Protein AF-A0A7Y3BSH5-F1 (afdb_monomer_lite)

Radius of gyration: 13.02 Å; chains: 1; bounding box: 26×24×41 Å

Sequence (89 aa):
MIRATTRRRIMEGRIESGKDIVALRRFTKLSQKEFARALEISVHTLRNWEQGRRQPDGPAIALLKIAARHPN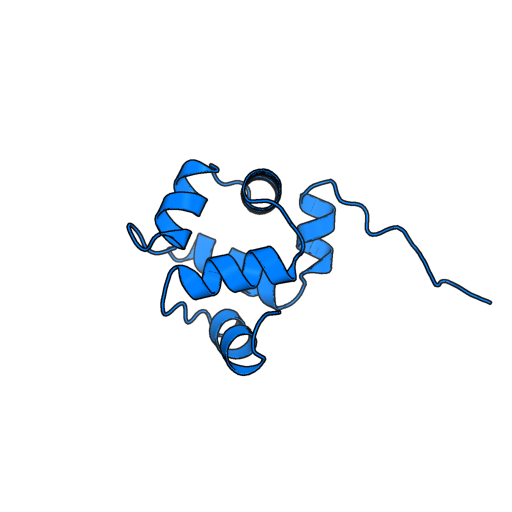IVRRAAGHDPSPERATS

pLDDT: mean 91.88, std 13.92, range [41.91, 98.75]

Secondary structure (DSSP, 8-state):
---HHHHHHHHTT----HHHHHHHHHHTT--HHHHHHHTT--HHHHHHHHTTSS---HHHHHHHHHHHH-HHHHHHHTT-----TT---

Structure (mmCIF, N/CA/C/O backbone):
data_AF-A0A7Y3BSH5-F1
#
_entry.id   AF-A0A7Y3BSH5-F1
#
loop_
_atom_site.group_PDB
_atom_site.id
_atom_site.type_symbol
_atom_site.label_atom_id
_atom_site.label_alt_id
_atom_site.label_comp_id
_atom_site.label_asym_id
_atom_site.label_entity_id
_atom_site.label_seq_id
_atom_site.pdbx_PDB_ins_code
_atom_site.Cartn_x
_atom_site.Cartn_y
_atom_site.Cartn_z
_atom_site.occupancy
_atom_site.B_iso_or_equiv
_atom_site.auth_seq_id
_atom_site.auth_comp_id
_atom_site.auth_asym_id
_atom_site.auth_atom_id
_atom_site.pdbx_PDB_model_num
ATOM 1 N N . MET A 1 1 ? -8.727 0.522 10.443 1.00 73.94 1 MET A N 1
ATOM 2 C CA . MET A 1 1 ? -8.628 -0.953 10.478 1.00 73.94 1 MET A CA 1
ATOM 3 C C . MET A 1 1 ? -9.179 -1.502 9.164 1.00 73.94 1 MET A C 1
ATOM 5 O O . MET A 1 1 ? -10.186 -0.975 8.704 1.00 73.94 1 MET A O 1
ATOM 9 N N . ILE A 1 2 ? -8.513 -2.465 8.516 1.00 91.88 2 ILE A N 1
ATOM 10 C CA . ILE A 1 2 ? -9.050 -3.118 7.306 1.00 91.88 2 ILE A CA 1
ATOM 11 C C . ILE A 1 2 ? -10.087 -4.170 7.718 1.00 91.88 2 ILE A C 1
ATOM 13 O O . ILE A 1 2 ? -9.853 -4.917 8.666 1.00 91.88 2 ILE A O 1
ATOM 17 N N . ARG A 1 3 ? -11.232 -4.233 7.031 1.00 95.12 3 ARG A N 1
ATOM 18 C CA . ARG A 1 3 ? -12.233 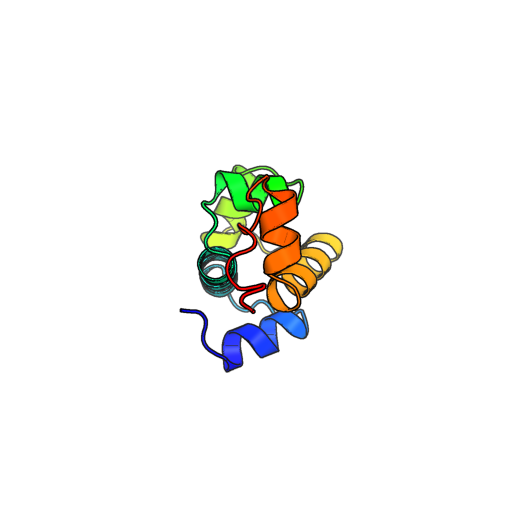-5.286 7.274 1.00 95.12 3 ARG A CA 1
ATOM 19 C C . ARG A 1 3 ? -11.688 -6.639 6.809 1.00 95.12 3 ARG A C 1
ATOM 21 O O . ARG A 1 3 ? -11.020 -6.707 5.778 1.00 95.12 3 ARG A O 1
ATOM 28 N N . ALA A 1 4 ? -12.002 -7.717 7.530 1.00 93.25 4 ALA A N 1
ATOM 29 C CA . ALA A 1 4 ? -11.541 -9.067 7.186 1.00 93.25 4 ALA A CA 1
ATOM 30 C C . ALA A 1 4 ? -11.977 -9.496 5.773 1.00 93.25 4 ALA A C 1
ATOM 32 O O . ALA A 1 4 ? -11.189 -10.079 5.030 1.00 93.25 4 ALA A O 1
ATOM 33 N N . THR A 1 5 ? -13.199 -9.131 5.377 1.00 95.50 5 THR A N 1
ATOM 34 C CA . THR A 1 5 ? -13.745 -9.368 4.033 1.00 95.50 5 THR A CA 1
ATOM 35 C C . THR A 1 5 ? -12.961 -8.617 2.960 1.00 95.50 5 THR A C 1
ATOM 37 O O . THR A 1 5 ? -12.514 -9.230 1.994 1.00 95.50 5 THR A O 1
ATOM 40 N N . THR A 1 6 ? -12.702 -7.322 3.168 1.00 96.88 6 THR A N 1
ATOM 41 C CA . THR A 1 6 ? -11.864 -6.507 2.275 1.00 96.88 6 THR A CA 1
ATOM 42 C C . THR A 1 6 ? -10.466 -7.105 2.140 1.00 96.88 6 THR A C 1
ATOM 44 O O . THR A 1 6 ? -9.976 -7.278 1.030 1.00 96.88 6 THR A O 1
ATOM 47 N N . ARG A 1 7 ? -9.827 -7.492 3.253 1.00 96.81 7 ARG A N 1
ATOM 48 C CA . ARG A 1 7 ? -8.487 -8.094 3.225 1.00 96.81 7 ARG A CA 1
ATOM 49 C C . ARG A 1 7 ? -8.470 -9.410 2.442 1.00 96.81 7 ARG A C 1
ATOM 51 O O . ARG A 1 7 ? -7.583 -9.586 1.614 1.00 96.81 7 ARG A O 1
ATOM 58 N N . ARG A 1 8 ? -9.444 -10.302 2.668 1.00 97.31 8 ARG A N 1
ATOM 59 C CA . ARG A 1 8 ? -9.574 -11.573 1.932 1.00 97.31 8 ARG A CA 1
ATOM 60 C C . ARG A 1 8 ? -9.717 -11.333 0.431 1.00 97.31 8 ARG A C 1
ATOM 62 O O . ARG A 1 8 ? -8.984 -11.914 -0.358 1.00 97.31 8 ARG A O 1
ATOM 69 N N . ARG A 1 9 ? -10.592 -10.407 0.047 1.00 96.88 9 ARG A N 1
ATOM 70 C CA . ARG A 1 9 ? -10.817 -10.056 -1.355 1.00 96.88 9 ARG A CA 1
ATOM 71 C C . ARG A 1 9 ? -9.547 -9.521 -2.034 1.00 96.88 9 ARG A C 1
ATOM 73 O O . ARG A 1 9 ? -9.185 -9.986 -3.112 1.00 96.88 9 ARG A O 1
ATOM 80 N N . ILE A 1 10 ? -8.808 -8.630 -1.370 1.00 97.88 10 ILE A N 1
ATOM 81 C CA . ILE A 1 10 ? -7.515 -8.140 -1.878 1.00 97.88 10 ILE A CA 1
ATOM 82 C C . ILE A 1 10 ? -6.506 -9.288 -2.015 1.00 97.88 10 ILE A C 1
ATOM 84 O O . ILE A 1 10 ? -5.762 -9.333 -2.991 1.00 97.88 10 ILE A O 1
ATOM 88 N N . MET A 1 11 ? -6.476 -10.251 -1.084 1.00 97.62 11 MET A N 1
ATOM 89 C CA . MET A 1 11 ? -5.605 -11.430 -1.207 1.00 97.62 11 MET A CA 1
ATOM 90 C C . MET A 1 11 ? -5.927 -12.258 -2.455 1.00 97.62 11 MET A C 1
ATOM 92 O O . MET A 1 11 ? -5.016 -12.823 -3.064 1.00 97.62 11 MET A O 1
ATOM 96 N N . GLU A 1 12 ? -7.182 -12.304 -2.877 1.00 97.31 12 GLU A N 1
ATOM 97 C CA . GLU A 1 12 ? -7.610 -12.964 -4.115 1.00 97.31 12 GLU A CA 1
ATOM 98 C C . GLU A 1 12 ? -7.300 -12.129 -5.371 1.00 97.31 12 GLU A C 1
ATOM 100 O O . GLU A 1 12 ? -7.497 -12.599 -6.484 1.00 97.31 12 GLU A O 1
ATOM 105 N N . GLY A 1 13 ? -6.759 -10.915 -5.218 1.00 96.69 13 GLY A N 1
ATOM 106 C CA . GLY A 1 13 ? -6.458 -10.001 -6.324 1.00 96.69 13 GLY A CA 1
ATOM 107 C C . GLY A 1 13 ? -7.656 -9.179 -6.787 1.00 96.69 13 GLY A C 1
ATOM 108 O O . GLY A 1 13 ? -7.571 -8.493 -7.800 1.00 96.69 13 GLY A O 1
ATOM 109 N N . ARG A 1 14 ? -8.765 -9.222 -6.046 1.00 97.31 14 ARG A N 1
ATOM 110 C CA . ARG A 1 14 ? -9.968 -8.452 -6.350 1.00 97.31 14 ARG A CA 1
ATOM 111 C C . ARG A 1 14 ? -9.878 -7.087 -5.656 1.00 97.31 14 ARG A C 1
ATOM 113 O O . ARG A 1 14 ? -9.983 -6.987 -4.435 1.00 97.31 14 ARG A O 1
ATOM 120 N N . ILE A 1 15 ? -9.653 -6.034 -6.437 1.00 97.50 15 ILE A N 1
ATOM 121 C CA . ILE A 1 15 ? -9.657 -4.636 -5.982 1.00 97.50 15 ILE A CA 1
ATOM 122 C C . ILE A 1 15 ? -10.948 -4.002 -6.499 1.00 97.50 15 ILE A C 1
ATOM 124 O O . ILE A 1 15 ? -11.114 -3.865 -7.706 1.00 97.50 15 ILE A O 1
ATOM 128 N N . GLU A 1 16 ? -11.873 -3.630 -5.613 1.00 96.19 16 GLU A N 1
ATOM 129 C CA . GLU A 1 16 ? -13.153 -3.043 -6.048 1.00 96.19 16 GLU A CA 1
ATOM 130 C C . GLU A 1 16 ? -13.102 -1.520 -6.135 1.00 96.19 16 GLU A C 1
ATOM 132 O O . GLU A 1 16 ? -13.841 -0.908 -6.902 1.00 96.19 16 GLU A O 1
ATOM 137 N N . SER A 1 17 ? -12.256 -0.877 -5.330 1.00 97.19 17 SER A N 1
ATOM 138 C CA . SER A 1 17 ? -12.149 0.580 -5.330 1.00 97.19 17 SER A CA 1
ATOM 139 C C . SER A 1 17 ? -10.824 1.066 -4.761 1.00 97.19 17 SER A C 1
ATOM 141 O O . SER A 1 17 ? -10.148 0.356 -4.015 1.00 97.19 17 SER A O 1
ATOM 143 N N . GLY A 1 18 ? -10.509 2.341 -4.999 1.00 97.75 18 GLY A N 1
ATOM 144 C CA . GLY A 1 18 ? -9.378 3.005 -4.350 1.00 97.75 18 GLY A CA 1
ATOM 145 C C . GLY A 1 18 ? -9.428 2.962 -2.817 1.00 97.75 18 GLY A C 1
ATOM 146 O O . GLY A 1 18 ? -8.384 2.925 -2.164 1.00 97.75 18 GLY A O 1
ATOM 147 N N . LYS A 1 19 ? -10.625 2.854 -2.215 1.00 97.75 19 LYS A N 1
ATOM 148 C CA . LYS A 1 19 ? -10.783 2.700 -0.757 1.00 97.75 19 LYS A CA 1
ATOM 149 C C . LYS A 1 19 ? -10.183 1.390 -0.237 1.00 97.75 19 LYS A C 1
ATOM 151 O O . LYS A 1 19 ? -9.707 1.374 0.898 1.00 97.75 19 LYS A O 1
ATOM 156 N N . ASP A 1 20 ? -10.151 0.331 -1.048 1.00 98.00 20 ASP A N 1
ATOM 157 C CA . ASP A 1 20 ? -9.499 -0.937 -0.688 1.00 98.00 20 ASP A CA 1
ATOM 158 C C . ASP A 1 20 ? -7.988 -0.736 -0.524 1.00 98.00 20 ASP A C 1
ATOM 160 O O . ASP A 1 20 ? -7.386 -1.215 0.438 1.00 98.00 20 ASP A O 1
ATOM 164 N N . ILE A 1 21 ? -7.391 0.055 -1.416 1.00 98.31 21 ILE A N 1
ATOM 165 C CA . ILE A 1 21 ? -5.960 0.373 -1.415 1.00 98.31 21 ILE A CA 1
ATOM 166 C C . ILE A 1 21 ? -5.620 1.288 -0.232 1.00 98.31 21 ILE A C 1
ATOM 168 O O . ILE A 1 21 ? -4.668 1.013 0.501 1.00 98.31 21 ILE A O 1
ATOM 172 N N . VAL A 1 22 ? -6.458 2.295 0.048 1.00 98.56 22 VAL A N 1
ATOM 173 C CA . VAL A 1 22 ? -6.332 3.131 1.257 1.00 98.56 22 VAL A CA 1
ATOM 174 C C . VAL A 1 22 ? -6.391 2.272 2.522 1.00 98.56 22 VAL A C 1
ATOM 176 O O . VAL A 1 22 ? -5.591 2.455 3.445 1.00 98.56 22 VAL A O 1
ATOM 179 N N . ALA A 1 23 ? -7.342 1.335 2.594 1.00 98.19 23 ALA A N 1
ATOM 180 C CA . ALA A 1 23 ? -7.502 0.454 3.745 1.00 98.19 23 ALA A CA 1
ATOM 181 C C . ALA A 1 23 ? -6.291 -0.471 3.924 1.00 98.19 23 ALA A C 1
ATOM 183 O O . ALA A 1 23 ? -5.827 -0.645 5.054 1.00 98.19 23 ALA A O 1
ATOM 184 N N . LEU A 1 24 ? -5.755 -1.012 2.828 1.00 98.38 24 LEU A N 1
ATOM 185 C CA . LEU A 1 24 ? -4.566 -1.856 2.827 1.00 98.38 24 LEU A CA 1
ATOM 186 C C . LEU A 1 24 ? -3.325 -1.103 3.308 1.00 98.38 24 LEU A C 1
ATOM 188 O O . LEU A 1 24 ? -2.650 -1.566 4.226 1.00 98.38 24 LEU A O 1
ATOM 192 N N . ARG A 1 25 ? -3.056 0.086 2.766 1.00 98.25 25 ARG A N 1
ATOM 193 C CA . ARG A 1 25 ? -1.929 0.910 3.215 1.00 98.25 25 ARG A CA 1
ATOM 194 C C . ARG A 1 25 ? -2.043 1.281 4.693 1.00 98.25 25 ARG A C 1
ATOM 196 O O . ARG A 1 25 ? -1.075 1.225 5.447 1.00 98.25 25 ARG A O 1
ATOM 203 N N . ARG A 1 26 ? -3.239 1.670 5.142 1.00 97.50 26 ARG A N 1
ATOM 204 C CA . ARG A 1 26 ? -3.465 1.972 6.564 1.00 97.50 26 ARG A CA 1
ATOM 205 C C . ARG A 1 26 ? -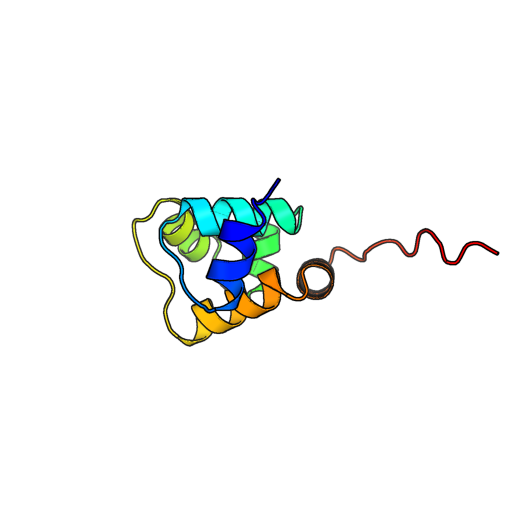3.264 0.734 7.438 1.00 97.50 26 ARG A C 1
ATOM 207 O O . ARG A 1 26 ? -2.796 0.862 8.563 1.00 97.50 26 ARG A O 1
ATOM 214 N N . PHE A 1 27 ? -3.586 -0.455 6.932 1.00 96.50 27 PHE A N 1
ATOM 215 C CA . PHE A 1 27 ? -3.330 -1.716 7.625 1.00 96.50 27 PHE A CA 1
ATOM 216 C C . PHE A 1 27 ? -1.836 -2.031 7.755 1.00 96.50 27 PHE A C 1
ATOM 218 O O . PHE A 1 27 ? -1.421 -2.538 8.795 1.00 96.50 27 PHE A O 1
ATOM 225 N N . THR A 1 28 ? -1.009 -1.658 6.774 1.00 95.75 28 THR A N 1
ATOM 226 C CA . THR A 1 28 ? 0.453 -1.732 6.919 1.00 95.75 28 THR A CA 1
ATOM 227 C C . THR A 1 28 ? 1.027 -0.628 7.809 1.00 95.75 28 THR A C 1
ATOM 229 O O . THR A 1 28 ? 2.224 -0.651 8.058 1.00 95.75 28 THR A O 1
ATOM 232 N N . LYS A 1 29 ? 0.208 0.312 8.308 1.00 95.69 29 LYS A N 1
ATOM 233 C CA . LYS A 1 29 ? 0.626 1.478 9.109 1.00 95.69 29 LYS A CA 1
ATOM 234 C C . LYS A 1 29 ? 1.636 2.392 8.396 1.00 95.69 29 LYS A C 1
ATOM 236 O O . LYS A 1 29 ? 2.420 3.060 9.053 1.00 95.69 29 LYS A O 1
ATOM 241 N N . LEU A 1 30 ? 1.604 2.437 7.062 1.00 96.31 30 LEU A N 1
ATOM 242 C CA . LEU A 1 30 ? 2.515 3.264 6.265 1.00 96.31 30 LEU A CA 1
ATOM 243 C C . LEU A 1 30 ? 1.815 4.525 5.731 1.00 96.31 30 LEU A C 1
ATOM 245 O O . LEU A 1 30 ? 0.626 4.522 5.376 1.00 96.31 30 LEU A O 1
ATOM 249 N N . SER A 1 31 ? 2.565 5.619 5.619 1.00 97.75 31 SER A N 1
ATOM 250 C CA . SER A 1 31 ? 2.167 6.788 4.831 1.00 97.75 31 SER A CA 1
ATOM 251 C C . SER A 1 31 ? 2.104 6.448 3.336 1.00 97.75 31 SER A C 1
ATOM 253 O O . SER A 1 31 ? 2.591 5.408 2.889 1.00 97.75 31 SER A O 1
ATOM 255 N N . GLN A 1 32 ? 1.513 7.332 2.522 1.00 98.44 32 GLN A N 1
ATOM 256 C CA . GLN A 1 32 ? 1.515 7.156 1.061 1.00 98.44 32 GLN A CA 1
ATOM 257 C C . GLN A 1 32 ? 2.941 7.065 0.500 1.00 98.44 32 GLN A C 1
ATOM 259 O O . GLN A 1 32 ? 3.199 6.238 -0.368 1.00 98.44 32 GLN A O 1
ATOM 264 N N . LYS A 1 33 ? 3.874 7.883 1.008 1.00 98.19 33 LYS A N 1
ATOM 265 C CA . LYS A 1 33 ? 5.266 7.910 0.534 1.00 98.19 33 LYS A CA 1
ATOM 266 C C . LYS A 1 33 ? 6.003 6.614 0.855 1.00 98.19 33 LYS A C 1
ATOM 268 O O . LYS A 1 33 ? 6.740 6.108 0.018 1.00 98.19 33 LYS A O 1
ATOM 273 N N . GLU A 1 34 ? 5.814 6.088 2.057 1.00 98.06 34 GLU A N 1
ATOM 274 C CA . GLU A 1 34 ? 6.452 4.844 2.497 1.00 98.06 34 GLU A CA 1
ATOM 275 C C . GLU A 1 34 ? 5.872 3.626 1.785 1.00 98.06 34 GLU A C 1
ATOM 277 O O . GLU A 1 34 ? 6.625 2.787 1.308 1.00 98.06 34 GLU A O 1
ATOM 282 N N . PHE A 1 35 ? 4.546 3.553 1.654 1.00 98.19 35 PHE A N 1
ATOM 283 C CA . PHE A 1 35 ? 3.895 2.447 0.957 1.00 98.19 35 PHE A CA 1
ATOM 284 C C . PHE A 1 35 ? 4.250 2.428 -0.531 1.00 98.19 35 PHE A C 1
ATOM 286 O O . PHE A 1 35 ? 4.584 1.377 -1.059 1.00 98.19 35 PHE A O 1
ATOM 293 N N . ALA A 1 36 ? 4.244 3.588 -1.196 1.00 98.25 36 ALA A N 1
ATOM 294 C CA . ALA A 1 36 ? 4.657 3.688 -2.594 1.00 98.25 36 ALA A CA 1
ATOM 295 C C . ALA A 1 36 ? 6.118 3.250 -2.786 1.00 98.25 36 ALA A C 1
ATOM 297 O O . ALA A 1 36 ? 6.405 2.477 -3.692 1.00 98.25 36 ALA A O 1
ATOM 298 N N . ARG A 1 37 ? 7.017 3.669 -1.884 1.00 97.56 37 ARG A N 1
ATOM 299 C CA . ARG A 1 37 ? 8.424 3.245 -1.890 1.00 97.56 37 ARG A CA 1
ATOM 300 C C . ARG A 1 37 ? 8.572 1.736 -1.703 1.00 97.56 37 ARG A C 1
ATOM 302 O O . ARG A 1 37 ? 9.307 1.116 -2.452 1.00 97.56 37 ARG A O 1
ATOM 309 N N . ALA A 1 38 ? 7.849 1.153 -0.748 1.00 97.31 38 ALA A N 1
ATOM 310 C CA . ALA A 1 38 ? 7.890 -0.283 -0.473 1.00 97.31 38 ALA A CA 1
ATOM 311 C C . ALA A 1 38 ? 7.365 -1.144 -1.632 1.00 97.31 38 ALA A C 1
ATOM 313 O O . ALA A 1 38 ? 7.719 -2.314 -1.726 1.00 97.31 38 ALA A O 1
ATOM 314 N N . LEU A 1 39 ? 6.496 -0.582 -2.476 1.00 97.19 39 LEU A N 1
ATOM 315 C CA . LEU A 1 39 ? 5.988 -1.233 -3.684 1.00 97.19 39 LEU A CA 1
ATOM 316 C C . LEU A 1 39 ? 6.746 -0.817 -4.955 1.00 97.19 39 LEU A C 1
ATOM 318 O O . LEU A 1 39 ? 6.317 -1.188 -6.041 1.00 97.19 39 LEU A O 1
ATOM 322 N N . GLU A 1 40 ? 7.811 -0.021 -4.831 1.00 96.88 40 GLU A N 1
ATOM 323 C CA . GLU A 1 40 ? 8.605 0.506 -5.951 1.00 96.88 40 GLU A CA 1
ATOM 324 C C . GLU A 1 40 ? 7.777 1.243 -7.023 1.00 96.88 40 GLU A C 1
ATOM 326 O O . GLU A 1 40 ? 8.027 1.159 -8.223 1.00 96.88 40 GLU A O 1
ATOM 331 N N . ILE A 1 41 ? 6.787 2.026 -6.585 1.00 97.56 41 ILE A N 1
ATOM 332 C CA . ILE A 1 41 ? 5.965 2.884 -7.450 1.00 97.56 41 ILE A CA 1
ATOM 333 C C . ILE A 1 41 ? 6.059 4.351 -7.037 1.00 97.56 41 ILE A C 1
ATOM 335 O O . ILE A 1 41 ? 6.390 4.702 -5.902 1.00 97.56 41 ILE A O 1
ATOM 339 N N . SER A 1 42 ? 5.681 5.249 -7.947 1.00 98.38 42 SER A N 1
ATOM 340 C CA . SER A 1 42 ? 5.562 6.665 -7.603 1.00 98.38 42 SER A CA 1
ATOM 341 C C . SER A 1 42 ? 4.396 6.913 -6.630 1.00 98.38 42 SER A C 1
ATOM 343 O O . SER A 1 42 ? 3.339 6.277 -6.697 1.00 98.38 42 SER A O 1
ATOM 345 N N . VAL A 1 43 ? 4.536 7.921 -5.762 1.00 98.62 43 VAL A N 1
ATOM 346 C CA . VAL A 1 43 ? 3.430 8.386 -4.899 1.00 98.62 43 VAL A CA 1
ATOM 347 C C . VAL A 1 43 ? 2.240 8.865 -5.736 1.00 98.62 43 VAL A C 1
ATOM 349 O O . VAL A 1 43 ? 1.091 8.730 -5.318 1.00 98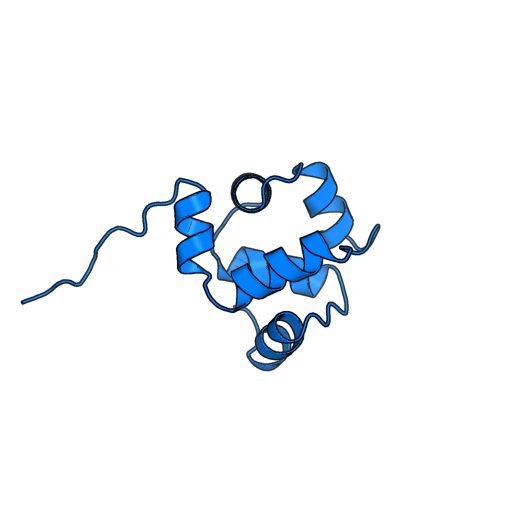.62 43 VAL A O 1
ATOM 352 N N . HIS A 1 44 ? 2.499 9.401 -6.932 1.00 98.62 44 HIS A N 1
ATOM 353 C CA . HIS A 1 44 ? 1.460 9.810 -7.871 1.00 98.62 44 HIS A CA 1
ATOM 354 C C . HIS A 1 44 ? 0.629 8.610 -8.357 1.00 98.62 44 HIS A C 1
ATOM 356 O O . HIS A 1 44 ? -0.599 8.670 -8.325 1.00 98.62 44 HIS A O 1
ATOM 362 N N . THR A 1 45 ? 1.278 7.496 -8.709 1.00 98.50 45 THR A N 1
ATOM 363 C CA . THR A 1 45 ? 0.619 6.230 -9.073 1.00 98.50 45 THR A CA 1
ATOM 364 C C . THR A 1 45 ? -0.286 5.746 -7.944 1.00 98.50 45 THR A C 1
ATOM 366 O O . THR A 1 45 ? -1.477 5.526 -8.166 1.00 98.50 45 THR A O 1
ATOM 369 N N . LEU A 1 46 ? 0.240 5.679 -6.715 1.00 98.69 46 LEU A N 1
ATOM 370 C CA . LEU A 1 46 ? -0.547 5.273 -5.549 1.00 98.69 46 LEU A CA 1
ATOM 371 C C . LEU A 1 46 ? -1.760 6.189 -5.325 1.00 98.69 46 LEU A C 1
ATOM 373 O O . LEU A 1 46 ? -2.856 5.703 -5.064 1.00 98.69 46 LEU A O 1
ATOM 377 N N . ARG A 1 47 ? -1.593 7.512 -5.445 1.00 98.75 47 ARG A N 1
ATOM 378 C CA . ARG A 1 47 ? -2.694 8.478 -5.291 1.00 98.75 47 ARG A CA 1
ATOM 379 C C . ARG A 1 47 ? -3.772 8.303 -6.354 1.00 98.75 47 ARG A C 1
ATOM 381 O O . ARG A 1 47 ? -4.949 8.356 -6.010 1.00 98.75 47 ARG A O 1
ATOM 388 N N . ASN A 1 48 ? -3.389 8.069 -7.610 1.00 98.75 48 ASN A N 1
ATOM 389 C CA . ASN A 1 48 ? -4.347 7.801 -8.683 1.00 98.75 48 ASN A CA 1
ATOM 390 C C . ASN A 1 48 ? -5.184 6.557 -8.386 1.00 98.75 48 ASN A C 1
ATOM 392 O O . ASN A 1 48 ? -6.392 6.577 -8.619 1.00 98.75 48 ASN A O 1
ATOM 396 N N . TRP A 1 49 ? -4.569 5.514 -7.825 1.00 98.56 49 TRP A N 1
ATOM 397 C CA . TRP A 1 49 ? -5.292 4.323 -7.400 1.00 98.56 49 TRP A CA 1
ATOM 398 C C . TRP A 1 49 ? -6.194 4.579 -6.192 1.00 98.56 49 TRP A C 1
ATOM 400 O O . TRP A 1 49 ? -7.378 4.265 -6.236 1.00 98.56 49 TRP A O 1
ATOM 410 N N . GLU A 1 50 ? -5.680 5.203 -5.127 1.00 98.69 50 GLU A N 1
ATOM 411 C CA . GLU A 1 50 ? -6.457 5.491 -3.910 1.00 98.69 50 GLU A CA 1
ATOM 412 C C . GLU A 1 50 ? -7.666 6.403 -4.172 1.00 98.69 50 GLU A C 1
ATOM 414 O O . GLU A 1 50 ? -8.694 6.275 -3.507 1.00 98.69 50 GLU A O 1
ATOM 419 N N . GLN A 1 51 ? -7.558 7.298 -5.156 1.00 98.50 51 GLN A N 1
ATOM 420 C CA . GLN A 1 51 ? -8.632 8.193 -5.592 1.00 98.50 51 GLN A CA 1
ATOM 421 C C . GLN A 1 51 ? -9.553 7.566 -6.651 1.00 98.50 51 GLN A C 1
ATOM 423 O O . GLN A 1 51 ? -10.541 8.188 -7.027 1.00 98.50 51 GLN A O 1
ATOM 428 N N . GLY A 1 52 ? -9.245 6.361 -7.144 1.00 97.88 52 GLY A N 1
ATOM 429 C CA . GLY A 1 52 ? -10.035 5.670 -8.167 1.00 97.88 52 GLY A CA 1
ATOM 430 C C . GLY A 1 52 ? -9.921 6.262 -9.575 1.00 97.88 52 GLY A C 1
ATOM 431 O O . GLY A 1 52 ? -10.738 5.935 -10.428 1.00 97.88 52 GLY A O 1
ATOM 432 N N . ARG A 1 53 ? -8.921 7.115 -9.846 1.00 98.12 53 ARG A N 1
ATOM 433 C CA . ARG A 1 53 ? -8.673 7.668 -11.194 1.00 98.12 53 ARG A CA 1
ATOM 434 C C . ARG A 1 53 ? -8.077 6.633 -12.145 1.00 98.12 53 ARG A C 1
ATOM 436 O O . ARG A 1 53 ? -8.228 6.751 -13.355 1.00 98.12 53 ARG A O 1
ATOM 443 N N . ARG A 1 54 ? -7.348 5.655 -11.600 1.00 98.00 54 ARG A N 1
ATOM 444 C CA . ARG A 1 54 ? -6.813 4.492 -12.319 1.00 98.00 54 ARG A CA 1
ATOM 445 C C . ARG A 1 54 ? -6.927 3.251 -11.449 1.00 98.00 54 ARG A C 1
ATOM 447 O O . ARG A 1 54 ? -6.994 3.364 -10.228 1.00 98.00 54 ARG A O 1
ATOM 454 N N . GLN A 1 55 ? -6.885 2.088 -12.083 1.00 96.94 55 GLN A N 1
ATOM 455 C CA . GLN A 1 55 ? -6.821 0.801 -11.400 1.00 96.94 55 GLN A CA 1
ATOM 456 C C . GLN A 1 55 ? -5.391 0.239 -11.446 1.00 96.94 55 GLN A C 1
ATOM 458 O O . GLN A 1 55 ? -4.652 0.561 -12.383 1.00 96.94 55 GLN A O 1
ATOM 463 N N . PRO A 1 56 ? -4.972 -0.553 -10.443 1.00 97.62 56 PRO A N 1
ATOM 464 C CA . PRO A 1 56 ? -3.740 -1.329 -10.529 1.00 97.62 56 PRO A CA 1
ATOM 465 C C . PRO A 1 56 ? -3.883 -2.437 -11.581 1.00 97.62 56 PRO A C 1
ATOM 467 O O . PRO A 1 56 ? -4.963 -2.999 -11.756 1.00 97.62 56 PRO A O 1
ATOM 470 N N . ASP A 1 57 ? -2.789 -2.766 -12.257 1.00 95.44 57 ASP A N 1
ATOM 471 C CA . ASP A 1 57 ? -2.696 -3.832 -13.258 1.00 95.44 57 ASP A CA 1
ATOM 472 C C . ASP A 1 57 ? -1.889 -5.035 -12.733 1.00 95.44 57 ASP A C 1
ATOM 474 O O . ASP A 1 57 ? -1.490 -5.067 -11.570 1.00 95.44 57 ASP A O 1
ATOM 478 N N . GLY A 1 58 ? -1.702 -6.067 -13.563 1.00 94.81 58 GLY A N 1
ATOM 479 C CA . GLY A 1 58 ? -1.199 -7.395 -13.177 1.00 94.81 58 GLY A CA 1
ATOM 480 C C . GLY A 1 58 ? -0.087 -7.412 -12.111 1.00 94.81 58 GLY A C 1
ATOM 481 O O . GLY A 1 58 ? -0.317 -7.956 -11.023 1.00 94.81 58 GLY A O 1
ATOM 482 N N . PRO A 1 59 ? 1.090 -6.807 -12.361 1.00 96.56 59 PRO A N 1
ATOM 483 C CA . PRO A 1 59 ? 2.175 -6.763 -11.378 1.00 96.56 59 PRO A CA 1
ATOM 484 C C . PRO A 1 59 ? 1.804 -5.986 -10.106 1.00 96.56 59 PRO A C 1
ATOM 486 O O . PRO A 1 59 ? 2.072 -6.445 -8.994 1.00 96.56 59 PRO A O 1
ATOM 489 N N . ALA A 1 60 ? 1.116 -4.849 -10.240 1.00 97.06 60 ALA A N 1
ATOM 490 C CA . ALA A 1 60 ? 0.661 -4.064 -9.097 1.00 97.06 60 ALA A CA 1
ATOM 491 C C . ALA A 1 60 ? -0.340 -4.838 -8.222 1.00 97.06 60 ALA A C 1
ATOM 493 O O . ALA A 1 60 ? -0.252 -4.807 -6.994 1.00 97.06 60 ALA A O 1
ATOM 494 N N . ILE A 1 61 ? -1.259 -5.592 -8.830 1.00 98.31 61 ILE A N 1
ATOM 495 C CA . ILE A 1 61 ? -2.197 -6.467 -8.118 1.00 98.31 61 ILE A CA 1
ATOM 496 C C . ILE A 1 61 ? -1.430 -7.542 -7.338 1.00 98.31 61 ILE A C 1
ATOM 498 O O . ILE A 1 61 ? -1.766 -7.814 -6.183 1.00 98.31 61 ILE A O 1
ATOM 502 N N . ALA A 1 62 ? -0.378 -8.130 -7.916 1.00 97.88 62 ALA A N 1
ATOM 503 C CA . ALA A 1 62 ? 0.470 -9.094 -7.215 1.00 97.88 62 ALA A CA 1
ATOM 504 C C . ALA A 1 62 ? 1.157 -8.476 -5.981 1.00 97.88 62 ALA A C 1
ATOM 506 O O . ALA A 1 62 ? 1.139 -9.071 -4.900 1.00 97.88 62 ALA A O 1
ATOM 507 N N . LEU A 1 63 ? 1.671 -7.251 -6.096 1.00 97.38 63 LEU A N 1
ATOM 508 C CA . LEU A 1 63 ? 2.258 -6.518 -4.972 1.00 97.38 63 LEU A CA 1
ATOM 509 C C . LEU A 1 63 ? 1.229 -6.203 -3.872 1.00 97.38 63 LEU A C 1
ATOM 511 O O . LEU A 1 63 ? 1.487 -6.433 -2.688 1.00 97.38 63 LEU A O 1
ATOM 515 N N . LEU A 1 64 ? 0.022 -5.762 -4.238 1.00 98.31 64 LEU A N 1
ATOM 516 C CA . LEU A 1 64 ? -1.068 -5.508 -3.285 1.00 98.31 64 LEU A CA 1
ATOM 517 C C . LEU A 1 64 ? -1.515 -6.799 -2.573 1.00 98.31 64 LEU A C 1
ATOM 519 O O . LEU A 1 64 ? -1.776 -6.799 -1.366 1.00 98.31 64 LEU A O 1
ATOM 523 N N . LYS A 1 65 ? -1.528 -7.929 -3.287 1.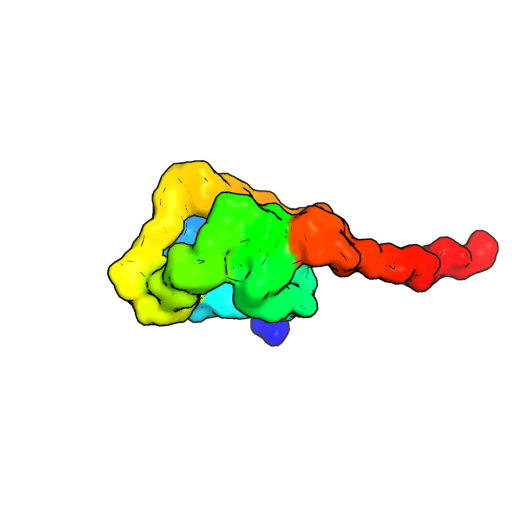00 98.38 65 LYS A N 1
ATOM 524 C CA . LYS A 1 65 ? -1.772 -9.267 -2.724 1.00 98.38 65 LYS A CA 1
ATOM 525 C C . LYS A 1 65 ? -0.723 -9.650 -1.679 1.00 98.38 65 LYS A C 1
ATOM 527 O O . LYS A 1 65 ? -1.087 -10.205 -0.637 1.00 98.38 65 LYS A O 1
ATOM 532 N N . ILE A 1 66 ? 0.554 -9.378 -1.946 1.00 97.69 66 ILE A N 1
ATOM 533 C CA . ILE A 1 66 ? 1.654 -9.619 -1.000 1.00 97.69 66 ILE A CA 1
ATOM 534 C C . ILE A 1 66 ? 1.498 -8.706 0.215 1.00 97.69 66 ILE A C 1
ATOM 536 O O . ILE A 1 66 ? 1.547 -9.195 1.341 1.00 97.69 66 ILE A O 1
ATOM 540 N N . ALA A 1 67 ? 1.205 -7.421 0.013 1.00 97.50 67 ALA A N 1
ATOM 541 C CA . ALA A 1 67 ? 0.972 -6.475 1.102 1.00 97.50 67 ALA A CA 1
ATOM 542 C C . ALA A 1 67 ? -0.185 -6.896 2.020 1.00 97.50 67 ALA A C 1
ATOM 544 O O . ALA A 1 67 ? -0.102 -6.745 3.241 1.00 97.50 67 ALA A O 1
ATOM 545 N N . ALA A 1 68 ? -1.248 -7.479 1.458 1.00 97.62 68 ALA A N 1
ATOM 546 C CA . ALA A 1 68 ? -2.370 -7.987 2.239 1.00 97.62 68 ALA A CA 1
ATOM 547 C C . ALA A 1 68 ? -1.995 -9.234 3.053 1.00 97.62 68 ALA A C 1
ATOM 549 O O . ALA A 1 68 ? -2.399 -9.345 4.217 1.00 97.62 68 ALA A O 1
ATOM 550 N N . ARG A 1 69 ? -1.225 -10.165 2.473 1.00 97.38 69 ARG A N 1
ATOM 551 C CA . ARG A 1 69 ? -0.791 -11.410 3.133 1.00 97.38 69 ARG A CA 1
ATOM 552 C C . ARG A 1 69 ? 0.301 -11.183 4.172 1.00 97.38 69 ARG A C 1
ATOM 554 O O . ARG A 1 69 ? 0.171 -11.661 5.295 1.00 97.38 69 ARG A O 1
ATOM 561 N N . HIS A 1 70 ? 1.315 -10.404 3.820 1.00 96.56 70 HIS A N 1
ATOM 562 C CA . HIS A 1 70 ? 2.552 -10.237 4.574 1.00 96.56 70 HIS A CA 1
ATOM 563 C C . HIS A 1 70 ? 2.849 -8.750 4.837 1.00 96.56 70 HIS A C 1
ATOM 565 O O . HIS A 1 70 ? 3.879 -8.232 4.400 1.00 96.56 70 HIS A O 1
ATOM 571 N N . PRO A 1 71 ? 1.990 -8.038 5.595 1.00 95.12 71 PRO A N 1
ATOM 572 C CA . PRO A 1 71 ? 2.157 -6.603 5.842 1.00 95.12 71 PRO A CA 1
ATOM 573 C C . PRO A 1 71 ? 3.496 -6.262 6.516 1.00 95.12 71 PRO A C 1
ATOM 575 O O . PRO A 1 71 ? 4.007 -5.161 6.346 1.00 95.12 71 PRO A O 1
ATOM 578 N N . ASN A 1 72 ? 4.084 -7.202 7.264 1.00 94.69 72 ASN A N 1
ATOM 579 C CA . ASN A 1 72 ? 5.374 -7.025 7.934 1.00 94.69 72 ASN A CA 1
ATOM 580 C C . ASN A 1 72 ? 6.538 -6.914 6.933 1.00 94.69 72 ASN A C 1
ATOM 582 O O . ASN A 1 72 ? 7.457 -6.136 7.166 1.00 94.69 72 ASN A O 1
ATOM 586 N N . ILE A 1 73 ? 6.486 -7.649 5.813 1.00 94.06 73 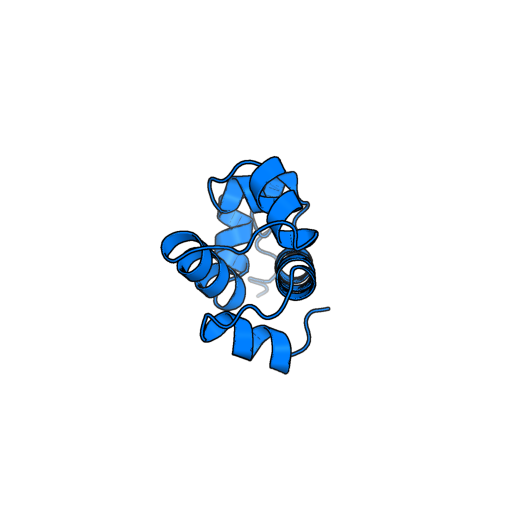ILE A N 1
ATOM 587 C CA . ILE A 1 73 ? 7.506 -7.571 4.753 1.00 94.06 73 ILE A CA 1
ATOM 588 C C . ILE A 1 73 ? 7.467 -6.189 4.101 1.00 94.06 73 ILE A C 1
ATOM 590 O O . ILE A 1 73 ? 8.505 -5.562 3.933 1.00 94.06 73 ILE A O 1
ATOM 594 N N . VAL A 1 74 ? 6.266 -5.677 3.823 1.00 95.44 74 VAL A N 1
ATOM 595 C CA . VAL A 1 74 ? 6.088 -4.349 3.217 1.00 95.44 74 VAL A CA 1
ATOM 596 C C . VAL A 1 74 ? 6.557 -3.231 4.147 1.00 95.44 74 VAL A C 1
ATOM 598 O O . VAL A 1 74 ? 7.166 -2.272 3.685 1.00 95.44 74 VAL A O 1
ATOM 601 N N . ARG A 1 75 ? 6.340 -3.358 5.464 1.00 95.12 75 ARG A N 1
ATOM 602 C CA . ARG A 1 75 ? 6.907 -2.411 6.438 1.00 95.12 75 ARG A CA 1
ATOM 603 C C . ARG A 1 75 ? 8.435 -2.395 6.391 1.00 95.12 75 ARG A C 1
ATOM 605 O O . ARG A 1 75 ? 9.008 -1.321 6.251 1.00 95.12 75 ARG A O 1
ATOM 612 N N . ARG A 1 76 ? 9.076 -3.568 6.400 1.00 93.69 76 ARG A N 1
ATOM 613 C CA . ARG A 1 76 ? 10.541 -3.672 6.282 1.00 93.69 76 ARG A CA 1
ATOM 614 C C . ARG A 1 76 ? 11.064 -3.057 4.988 1.00 93.69 76 ARG A C 1
ATOM 616 O O . ARG A 1 76 ? 12.001 -2.271 5.034 1.00 93.69 76 ARG A O 1
ATOM 623 N N . ALA A 1 77 ? 10.415 -3.339 3.859 1.00 93.06 77 ALA A N 1
ATOM 624 C CA . ALA A 1 77 ? 10.770 -2.749 2.566 1.00 93.06 77 ALA A CA 1
ATOM 625 C C . ALA A 1 77 ? 10.648 -1.211 2.552 1.00 93.06 77 ALA A C 1
ATOM 627 O O . ALA A 1 77 ? 11.363 -0.535 1.820 1.00 93.06 77 ALA A O 1
ATOM 628 N N . ALA A 1 78 ? 9.787 -0.631 3.395 1.00 90.75 78 ALA A N 1
ATOM 629 C CA . ALA A 1 78 ? 9.688 0.818 3.563 1.00 90.75 78 ALA A CA 1
ATOM 630 C C . ALA A 1 78 ? 10.833 1.436 4.395 1.00 90.75 78 ALA A C 1
ATOM 632 O O . ALA A 1 78 ? 10.844 2.654 4.580 1.00 90.75 78 ALA A O 1
ATOM 633 N N . GLY A 1 79 ? 11.756 0.626 4.929 1.00 86.50 79 GLY A N 1
ATOM 634 C CA . GLY A 1 79 ? 12.725 1.043 5.947 1.00 86.50 79 GLY A CA 1
ATOM 635 C C . GLY A 1 79 ? 12.111 1.164 7.345 1.00 86.50 79 GLY A C 1
ATOM 636 O O . GLY A 1 79 ? 12.730 1.725 8.243 1.00 86.50 79 GLY A O 1
ATOM 637 N N . HIS A 1 80 ? 10.887 0.659 7.533 1.00 74.19 80 HIS A N 1
ATOM 638 C CA . HIS A 1 80 ? 10.246 0.568 8.835 1.00 74.19 80 HIS A CA 1
ATOM 639 C C . HIS A 1 80 ? 10.581 -0.803 9.419 1.00 74.19 80 HIS A C 1
ATOM 641 O O . HIS A 1 80 ? 9.857 -1.781 9.202 1.00 74.19 80 HIS A O 1
ATOM 647 N N . ASP A 1 81 ? 11.723 -0.881 10.099 1.00 60.81 81 ASP A N 1
ATOM 648 C CA . ASP A 1 81 ? 12.092 -2.069 10.856 1.00 60.81 81 ASP A CA 1
ATOM 649 C C . ASP A 1 81 ? 11.015 -2.287 11.929 1.00 60.81 81 ASP A C 1
ATOM 651 O O . ASP A 1 81 ? 10.791 -1.395 12.753 1.00 60.81 81 ASP A O 1
ATOM 655 N N . PRO A 1 82 ? 10.239 -3.386 11.897 1.00 57.88 82 PRO A N 1
ATOM 656 C CA . PRO A 1 82 ? 9.378 -3.697 13.016 1.00 57.88 82 PRO A CA 1
ATOM 657 C C . PRO A 1 82 ? 10.314 -3.960 14.191 1.00 57.88 82 PRO A C 1
ATOM 659 O O . PRO A 1 82 ? 10.888 -5.043 14.262 1.00 57.88 82 PRO A O 1
ATOM 662 N N . SER A 1 83 ? 10.476 -2.968 15.075 1.00 51.97 83 SER A N 1
ATOM 663 C CA . SER A 1 83 ? 11.234 -3.126 16.313 1.00 51.97 83 SER A CA 1
ATOM 664 C C . SER A 1 83 ? 10.886 -4.488 16.918 1.00 51.97 83 SER A C 1
ATOM 666 O O . SER A 1 83 ? 9.692 -4.817 16.995 1.00 51.97 83 SER A O 1
ATOM 668 N N . PRO A 1 84 ? 11.888 -5.310 17.268 1.00 53.69 84 PRO A N 1
ATOM 669 C CA . PRO A 1 84 ? 11.686 -6.681 17.703 1.00 53.69 84 PRO A CA 1
ATOM 670 C C . PRO A 1 84 ? 11.172 -6.663 19.141 1.00 53.69 84 PRO A C 1
ATOM 672 O O . PRO A 1 84 ? 11.868 -7.052 20.068 1.00 53.69 84 PRO A O 1
ATOM 675 N N . GLU A 1 85 ? 9.968 -6.154 19.375 1.00 56.84 85 GLU A N 1
ATOM 676 C CA . GLU A 1 85 ? 9.397 -6.180 20.710 1.00 56.84 85 GLU A CA 1
ATOM 677 C C . GLU A 1 85 ? 8.591 -7.469 20.878 1.00 56.84 85 GLU A C 1
ATOM 679 O O . GLU A 1 85 ? 7.584 -7.691 20.199 1.00 56.84 85 GLU A O 1
ATOM 684 N N . ARG A 1 86 ? 9.065 -8.285 21.832 1.00 53.41 86 ARG A N 1
ATOM 685 C CA . ARG A 1 86 ? 8.587 -9.609 22.276 1.00 53.41 86 ARG A CA 1
ATOM 686 C C . ARG A 1 86 ? 9.245 -10.831 21.626 1.00 53.41 86 ARG A C 1
ATOM 688 O O . ARG A 1 86 ? 8.586 -11.832 21.374 1.00 53.41 86 ARG A O 1
ATOM 695 N N . ALA A 1 87 ? 10.570 -10.814 21.502 1.00 47.62 87 ALA A N 1
ATOM 696 C CA . ALA A 1 87 ? 11.325 -11.921 22.095 1.00 47.62 87 ALA A CA 1
ATOM 697 C C . ALA A 1 87 ? 11.437 -11.622 23.603 1.00 47.62 87 ALA A C 1
ATOM 699 O O . ALA A 1 87 ? 12.449 -11.128 24.083 1.00 47.62 87 ALA A O 1
ATOM 700 N N . THR A 1 88 ? 10.319 -11.742 24.322 1.00 47.09 88 THR A N 1
ATOM 701 C CA . THR A 1 88 ? 10.328 -11.734 25.786 1.00 47.09 88 THR A CA 1
ATOM 702 C C . THR A 1 88 ? 10.498 -13.165 26.250 1.00 47.09 88 THR A C 1
ATOM 704 O O . THR A 1 88 ? 9.746 -14.025 25.781 1.00 47.09 88 THR A O 1
ATOM 707 N N . SER A 1 89 ? 11.397 -13.301 27.226 1.00 41.91 89 SER A N 1
ATOM 708 C CA . SER A 1 89 ? 11.733 -14.474 28.041 1.00 41.91 89 SER A CA 1
ATOM 709 C C . SER A 1 89 ? 12.850 -15.351 27.498 1.00 41.91 89 SER A C 1
ATOM 711 O O . SER A 1 89 ? 12.679 -15.968 26.428 1.00 41.91 89 SER A O 1
#

Foldseek 3Di:
DADPVLLVCLLVLHDPALCSLVSLCVVLVDDLCLLCQLLVHDSVVNVCRNHRVDHDDDSRSVSSNCSSVCSQSSCVSSVNNPPPPPVPD